Protein AF-A0A2S5LAX0-F1 (afdb_monomer_lite)

pLDDT: mean 88.86, std 13.25, range [39.59, 97.88]

Secondary structure (DSSP, 8-state):
---SHHHHHHHHHHHHHHHHHHHHHHHHHHHS-HHHHHHHHHHHHHHHHHHHHHHTT-S--SHHHHHHHHHHHHHHHHHHTT-

Structure (mmCIF, N/CA/C/O backbone):
data_AF-A0A2S5LAX0-F1
#
_entry.id   AF-A0A2S5LAX0-F1
#
loop_
_atom_site.group_PDB
_atom_site.id
_atom_site.type_symbol
_atom_site.label_atom_id
_atom_site.label_alt_id
_atom_site.label_comp_id
_atom_site.label_asym_id
_atom_site.label_entity_id
_atom_site.label_seq_id
_atom_site.pdbx_PDB_ins_code
_atom_site.Cartn_x
_atom_site.Cartn_y
_atom_site.Cartn_z
_atom_site.occupancy
_atom_site.B_iso_or_equiv
_atom_site.auth_seq_id
_atom_site.auth_comp_id
_atom_site.auth_asym_id
_atom_site.auth_atom_id
_atom_site.pdbx_PDB_model_num
ATOM 1 N N . MET A 1 1 ? 29.758 -1.446 -15.764 1.00 40.41 1 MET A N 1
ATOM 2 C CA . MET A 1 1 ? 28.682 -2.408 -15.450 1.00 40.41 1 MET A CA 1
ATOM 3 C C . MET A 1 1 ? 28.172 -2.069 -14.062 1.00 40.41 1 MET A C 1
ATOM 5 O O . MET A 1 1 ? 28.828 -2.403 -13.089 1.00 40.41 1 MET A O 1
ATOM 9 N N . GLN A 1 2 ? 27.095 -1.301 -13.969 1.00 40.84 2 GLN A N 1
ATOM 10 C CA . GLN A 1 2 ? 26.440 -0.955 -12.706 1.00 40.84 2 GLN A CA 1
ATOM 11 C C . GLN A 1 2 ? 24.926 -1.042 -12.928 1.00 40.84 2 GLN A C 1
ATOM 13 O O . GLN A 1 2 ? 24.492 -0.882 -14.063 1.00 40.84 2 GLN A O 1
ATOM 18 N N . THR A 1 3 ? 24.208 -1.328 -11.835 1.00 39.59 3 THR A N 1
ATOM 19 C CA . THR A 1 3 ? 22.741 -1.399 -11.653 1.00 39.59 3 THR A CA 1
ATOM 20 C C . THR A 1 3 ? 22.003 -2.614 -12.229 1.00 39.59 3 THR A C 1
ATOM 22 O O . THR A 1 3 ? 21.224 -2.484 -13.161 1.00 39.59 3 THR A O 1
ATOM 25 N N . ASN A 1 4 ? 22.180 -3.782 -11.598 1.00 51.78 4 ASN A N 1
ATOM 26 C CA . ASN A 1 4 ? 21.114 -4.804 -11.525 1.00 51.78 4 ASN A CA 1
ATOM 27 C C . ASN A 1 4 ? 20.642 -5.061 -10.077 1.00 51.78 4 ASN A C 1
ATOM 29 O O . ASN A 1 4 ? 19.480 -5.383 -9.872 1.00 51.78 4 ASN A O 1
ATOM 33 N N . LEU A 1 5 ? 21.488 -4.818 -9.063 1.00 49.31 5 LEU A N 1
ATOM 34 C CA . LEU A 1 5 ? 21.145 -5.099 -7.660 1.00 49.31 5 LEU A CA 1
ATOM 35 C C . LEU A 1 5 ? 20.015 -4.234 -7.065 1.00 49.31 5 LEU A C 1
ATOM 37 O O . LEU A 1 5 ? 19.309 -4.720 -6.190 1.00 49.31 5 LEU A O 1
ATOM 41 N N . SER A 1 6 ? 19.814 -2.975 -7.487 1.00 61.66 6 SER A N 1
ATOM 42 C CA . SER A 1 6 ? 18.693 -2.178 -6.942 1.00 61.66 6 SER A CA 1
ATOM 43 C C . SER A 1 6 ? 17.338 -2.617 -7.496 1.00 61.66 6 SER A C 1
ATOM 45 O O . SER A 1 6 ? 16.330 -2.449 -6.824 1.00 61.66 6 SER A O 1
ATOM 47 N N . ASN A 1 7 ? 17.308 -3.198 -8.700 1.00 62.09 7 ASN A N 1
ATOM 48 C CA . ASN A 1 7 ? 16.061 -3.573 -9.362 1.00 62.09 7 ASN A CA 1
ATOM 49 C C . ASN A 1 7 ? 15.512 -4.897 -8.819 1.00 62.09 7 ASN A C 1
ATOM 51 O O . ASN A 1 7 ? 14.320 -4.980 -8.551 1.00 62.09 7 ASN A O 1
ATOM 55 N N . GLU A 1 8 ? 16.375 -5.889 -8.572 1.00 67.31 8 GLU A N 1
ATOM 56 C CA . GLU A 1 8 ? 15.969 -7.155 -7.937 1.00 67.31 8 GLU A CA 1
ATOM 57 C C . GLU A 1 8 ? 15.455 -6.938 -6.503 1.00 67.31 8 GLU A C 1
ATOM 59 O O . GLU A 1 8 ? 14.480 -7.563 -6.087 1.00 67.31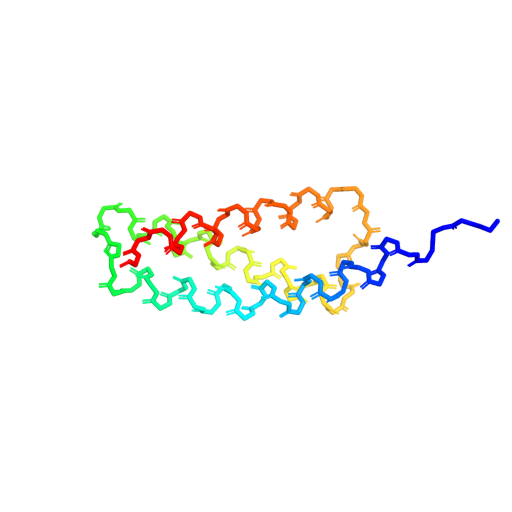 8 GLU A O 1
ATOM 64 N N . ASN A 1 9 ? 16.062 -6.002 -5.761 1.00 79.44 9 ASN A N 1
ATOM 65 C CA . ASN A 1 9 ? 15.599 -5.637 -4.421 1.00 79.44 9 ASN A CA 1
ATOM 66 C C . ASN A 1 9 ? 14.212 -4.980 -4.440 1.00 79.44 9 AS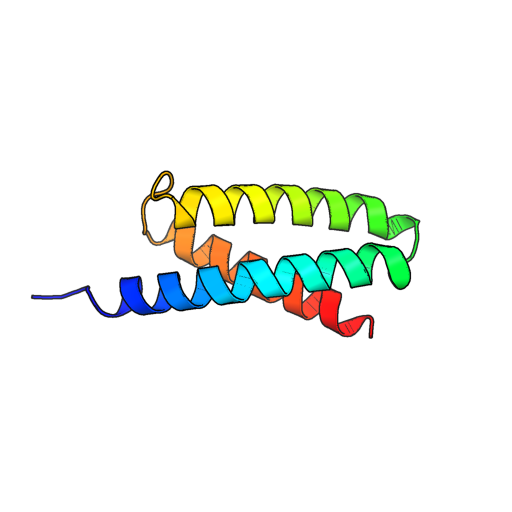N A C 1
ATOM 68 O O . ASN A 1 9 ? 13.403 -5.251 -3.554 1.00 79.44 9 ASN A O 1
ATOM 72 N N . ASN A 1 10 ? 13.921 -4.151 -5.445 1.00 84.06 10 ASN A N 1
ATOM 73 C CA . ASN A 1 10 ? 12.617 -3.507 -5.567 1.00 84.06 10 ASN A CA 1
ATOM 74 C C . ASN A 1 10 ? 11.514 -4.504 -5.942 1.00 84.06 10 ASN A C 1
ATOM 76 O O . ASN A 1 10 ? 10.408 -4.391 -5.429 1.00 84.06 10 ASN A O 1
ATOM 80 N N . ASP A 1 11 ? 11.807 -5.514 -6.760 1.00 86.94 11 ASP A N 1
ATOM 81 C CA . ASP A 1 11 ? 10.812 -6.526 -7.146 1.00 86.94 11 ASP A CA 1
ATOM 82 C C . ASP A 1 11 ? 10.397 -7.408 -5.959 1.00 86.94 11 ASP A C 1
ATOM 84 O O . ASP A 1 11 ? 9.209 -7.678 -5.744 1.00 86.94 11 ASP A O 1
ATOM 88 N N . ALA A 1 12 ? 11.369 -7.798 -5.128 1.00 89.75 12 ALA A N 1
ATOM 89 C CA . ALA A 1 12 ? 11.097 -8.490 -3.871 1.00 89.75 12 ALA A CA 1
ATOM 90 C C . ALA A 1 12 ? 10.320 -7.599 -2.884 1.00 89.75 12 ALA A C 1
ATOM 92 O O . ALA A 1 12 ? 9.401 -8.071 -2.209 1.00 89.75 12 ALA A O 1
ATOM 93 N N . LEU A 1 13 ? 10.661 -6.308 -2.819 1.00 92.69 13 LEU A N 1
ATOM 94 C CA . LEU A 1 13 ? 9.953 -5.335 -1.990 1.00 92.69 13 LEU A CA 1
ATOM 95 C C . LEU A 1 13 ? 8.497 -5.164 -2.438 1.00 92.69 13 LEU A C 1
ATOM 97 O O . LEU A 1 13 ? 7.611 -5.219 -1.596 1.00 92.69 13 LEU A O 1
ATOM 101 N N . VAL A 1 14 ? 8.230 -5.021 -3.736 1.00 94.31 14 VAL A N 1
ATOM 102 C CA . VAL A 1 14 ? 6.871 -4.872 -4.289 1.00 94.31 14 VAL A CA 1
ATOM 103 C C . VAL A 1 14 ? 6.007 -6.076 -3.944 1.00 94.31 14 VAL A C 1
ATOM 105 O O . VAL A 1 14 ? 4.916 -5.904 -3.406 1.00 94.31 14 VAL A O 1
ATOM 108 N N . SER A 1 15 ? 6.527 -7.289 -4.156 1.00 92.88 15 SER A N 1
ATOM 109 C CA . SER A 1 15 ? 5.818 -8.528 -3.803 1.00 92.88 15 SER A CA 1
ATOM 110 C C . SER A 1 15 ? 5.445 -8.564 -2.314 1.00 92.88 15 SER A C 1
ATOM 112 O O . SER A 1 15 ? 4.346 -8.973 -1.944 1.00 92.88 15 SER A O 1
ATOM 114 N N . SER A 1 16 ? 6.354 -8.102 -1.448 1.00 95.81 16 SER A N 1
ATOM 115 C CA . SER A 1 16 ? 6.107 -7.973 -0.008 1.00 95.81 16 SER A CA 1
ATOM 116 C C . SER A 1 16 ? 5.058 -6.899 0.301 1.00 95.81 16 SER A C 1
ATOM 118 O O . SER A 1 16 ? 4.144 -7.133 1.091 1.00 95.81 16 SER A O 1
ATOM 120 N N . LEU A 1 17 ? 5.153 -5.731 -0.338 1.00 97.00 17 LEU A N 1
ATOM 121 C CA . LEU A 1 17 ? 4.247 -4.609 -0.107 1.00 97.00 17 LEU A CA 1
ATOM 122 C C . LEU A 1 17 ? 2.814 -4.913 -0.535 1.00 97.00 17 LEU A C 1
ATOM 124 O O . LEU A 1 17 ? 1.914 -4.498 0.182 1.00 97.00 17 LEU A O 1
ATOM 128 N N . ILE A 1 18 ? 2.589 -5.678 -1.610 1.00 95.81 18 ILE A N 1
ATOM 129 C CA . ILE A 1 18 ? 1.241 -6.120 -2.010 1.00 95.81 18 ILE A CA 1
ATOM 130 C C . ILE A 1 18 ? 0.569 -6.875 -0.854 1.00 95.81 18 ILE A C 1
ATOM 132 O O . ILE A 1 18 ? -0.497 -6.478 -0.390 1.00 95.81 18 ILE A O 1
ATOM 136 N N . GLY A 1 19 ? 1.239 -7.893 -0.303 1.00 95.12 19 GLY A N 1
ATOM 137 C CA . GLY A 1 19 ? 0.690 -8.659 0.821 1.00 95.12 19 GLY A CA 1
ATOM 138 C C . GLY A 1 19 ? 0.526 -7.835 2.105 1.00 95.12 19 GLY A C 1
ATOM 139 O O . GLY A 1 19 ? -0.411 -8.052 2.874 1.00 95.12 19 GLY A O 1
ATOM 140 N N . ARG A 1 20 ? 1.412 -6.861 2.350 1.00 97.50 20 ARG A N 1
ATOM 141 C CA . ARG A 1 20 ? 1.272 -5.938 3.490 1.00 97.50 20 ARG A CA 1
ATOM 142 C C . ARG A 1 20 ? 0.093 -4.986 3.317 1.00 97.50 20 ARG A C 1
ATOM 144 O O . ARG A 1 20 ? -0.580 -4.699 4.301 1.00 97.50 20 ARG A O 1
ATOM 151 N N . LEU A 1 21 ? -0.182 -4.537 2.095 1.00 96.62 21 LEU A N 1
ATOM 152 C CA . LEU A 1 21 ? -1.297 -3.644 1.792 1.00 96.62 21 LEU A CA 1
ATOM 153 C C . LEU A 1 21 ? -2.652 -4.357 1.925 1.00 96.62 21 LEU A C 1
ATOM 155 O O . LEU A 1 21 ? -3.616 -3.763 2.414 1.00 96.62 21 LEU A O 1
ATOM 159 N N . ASP A 1 22 ? -2.713 -5.646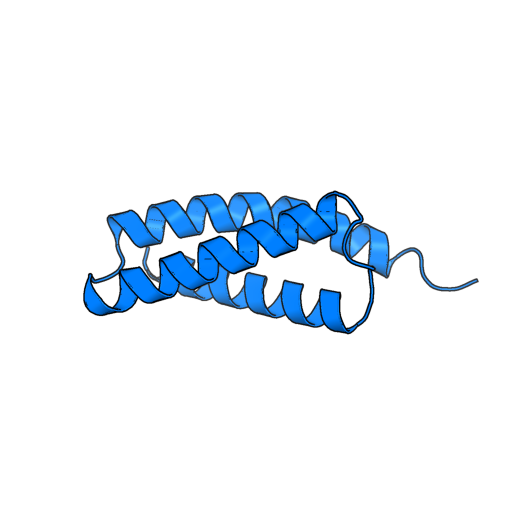 1.578 1.00 95.25 22 ASP A N 1
ATOM 160 C CA . ASP A 1 22 ? -3.885 -6.490 1.839 1.00 95.25 22 ASP A CA 1
ATOM 161 C C . ASP A 1 22 ? -4.173 -6.563 3.347 1.00 95.25 22 ASP A C 1
ATOM 163 O O . ASP A 1 22 ? -5.273 -6.237 3.797 1.00 95.25 22 ASP A O 1
ATOM 167 N N . LYS A 1 23 ? -3.152 -6.877 4.156 1.00 95.38 23 LYS A N 1
ATOM 168 C CA . LYS A 1 23 ? -3.260 -6.885 5.625 1.00 95.38 23 LYS A CA 1
ATOM 169 C C . LYS A 1 23 ? -3.629 -5.505 6.183 1.00 95.38 23 LYS A C 1
ATOM 171 O O . LYS A 1 23 ? -4.448 -5.410 7.095 1.00 95.38 23 LYS A O 1
ATOM 176 N N . ALA A 1 24 ? -3.040 -4.434 5.653 1.00 95.50 24 ALA A N 1
ATOM 177 C CA . ALA A 1 24 ? -3.360 -3.068 6.053 1.00 95.50 24 ALA A CA 1
ATOM 178 C C . ALA A 1 24 ? -4.846 -2.764 5.807 1.00 95.50 24 ALA A C 1
ATOM 180 O O . ALA A 1 24 ? -5.509 -2.198 6.672 1.00 95.50 24 ALA A O 1
ATOM 181 N N . SER A 1 25 ? -5.400 -3.216 4.681 1.00 94.56 25 SER A N 1
ATOM 182 C CA . SER A 1 25 ? -6.824 -3.060 4.365 1.00 94.56 25 SER A CA 1
ATOM 183 C C . SER A 1 25 ? -7.725 -3.761 5.390 1.00 94.56 25 SER A C 1
ATOM 185 O O . SER A 1 25 ? -8.671 -3.149 5.885 1.00 94.56 25 SER A O 1
ATOM 187 N N . GLU A 1 26 ? -7.384 -4.985 5.810 1.00 95.56 26 GLU A N 1
ATOM 188 C CA . GLU A 1 26 ? -8.110 -5.698 6.877 1.00 95.56 26 GLU A CA 1
ATOM 189 C C . GLU A 1 26 ? -8.063 -4.957 8.228 1.00 95.56 26 GLU A C 1
ATOM 191 O O . GLU A 1 26 ? -9.043 -4.932 8.985 1.00 95.56 26 GLU A O 1
ATOM 196 N N . ILE A 1 27 ? -6.928 -4.332 8.554 1.00 96.12 27 ILE A N 1
ATOM 197 C CA . ILE A 1 27 ? -6.773 -3.534 9.778 1.00 96.12 27 ILE A CA 1
ATOM 198 C C . ILE A 1 27 ? -7.598 -2.244 9.692 1.00 96.12 27 ILE A C 1
ATOM 200 O O . ILE A 1 27 ? -8.270 -1.886 10.661 1.00 96.12 27 ILE A O 1
ATOM 204 N N . ILE A 1 28 ? -7.605 -1.571 8.539 1.00 95.88 28 ILE A N 1
ATOM 205 C CA . ILE A 1 28 ? -8.403 -0.357 8.310 1.00 95.88 28 ILE A CA 1
ATOM 206 C C . ILE A 1 28 ? -9.892 -0.641 8.537 1.00 95.88 28 ILE A C 1
ATOM 208 O O . ILE A 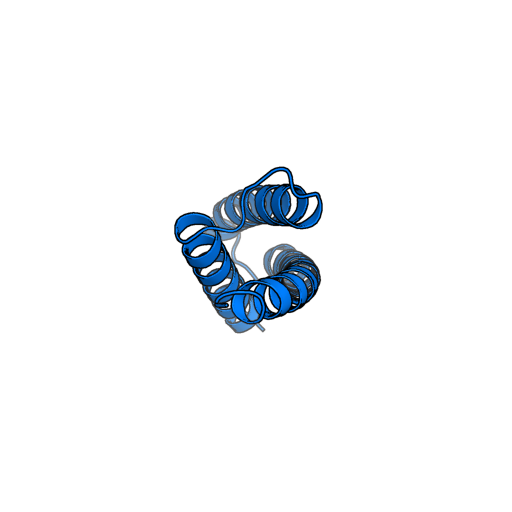1 28 ? -10.559 0.106 9.261 1.00 95.88 28 ILE A O 1
ATOM 212 N N . ASP A 1 29 ? -10.393 -1.759 8.011 1.00 93.88 29 ASP A N 1
ATOM 213 C CA . ASP A 1 29 ? -11.789 -2.168 8.178 1.00 93.88 29 ASP A CA 1
ATOM 214 C C . ASP A 1 29 ? -12.153 -2.479 9.638 1.00 93.88 29 ASP A C 1
ATOM 216 O O . ASP A 1 29 ? -13.269 -2.191 10.090 1.00 93.88 29 ASP A O 1
ATOM 220 N N . SER A 1 30 ? -11.219 -3.065 10.392 1.00 94.00 30 SER A N 1
ATOM 221 C CA . SER A 1 30 ? -11.505 -3.661 11.703 1.00 94.00 30 SER A CA 1
ATOM 222 C C . SER A 1 30 ? -11.084 -2.826 12.916 1.00 94.00 30 SER A C 1
ATOM 224 O O . SER A 1 30 ? -11.674 -2.984 13.988 1.00 94.00 30 SER A O 1
ATOM 226 N N . LYS A 1 31 ? -10.078 -1.954 12.787 1.00 92.69 31 LYS A N 1
ATOM 227 C CA . LYS A 1 31 ? -9.436 -1.246 13.913 1.00 92.69 31 LYS A CA 1
ATOM 228 C C . LYS A 1 31 ? -9.453 0.271 13.786 1.00 92.69 31 LYS A C 1
ATOM 230 O O . LYS A 1 31 ? -9.494 0.955 14.808 1.00 92.69 31 LYS A O 1
ATOM 235 N N . VAL A 1 32 ? -9.427 0.806 12.567 1.00 91.25 32 VAL A N 1
ATOM 236 C CA . VAL A 1 32 ? -9.325 2.255 12.356 1.00 91.25 32 VAL A CA 1
ATOM 237 C C . VAL A 1 32 ? -10.673 2.931 12.616 1.00 91.25 32 VAL A C 1
ATOM 239 O O . VAL A 1 32 ? -11.734 2.464 12.176 1.00 91.25 32 VAL A O 1
ATOM 242 N N . GLN A 1 33 ? -10.622 4.039 13.362 1.00 89.50 33 GLN A N 1
ATOM 243 C CA . GLN A 1 33 ? -11.784 4.870 13.679 1.00 89.50 33 GLN A CA 1
ATOM 244 C C . GLN A 1 33 ? -12.411 5.444 12.402 1.00 89.50 33 GLN A C 1
ATOM 246 O O . GLN A 1 33 ? -11.708 5.767 11.446 1.00 89.50 33 GLN A O 1
ATOM 251 N N . GLU A 1 34 ? -13.736 5.588 12.394 1.00 87.38 34 GLU A N 1
ATOM 252 C CA . GLU A 1 34 ? -14.515 5.936 11.195 1.00 87.38 34 GLU A CA 1
ATOM 253 C C . GLU A 1 34 ? -14.062 7.248 10.530 1.00 87.38 34 GLU A C 1
ATOM 255 O O . GLU A 1 34 ? -13.998 7.322 9.304 1.00 87.38 34 GLU A O 1
ATOM 260 N N . GLU A 1 35 ? -13.654 8.241 11.328 1.00 88.44 35 GLU A N 1
ATOM 261 C CA . GLU A 1 35 ? -13.162 9.541 10.848 1.00 88.44 35 GLU A CA 1
ATOM 262 C C . GLU A 1 35 ? -11.882 9.450 9.999 1.00 88.44 35 GLU A C 1
ATOM 264 O O . GLU A 1 35 ? -11.734 10.214 9.050 1.00 88.44 35 GLU A O 1
ATOM 269 N N . ASN A 1 36 ? -11.007 8.477 10.279 1.00 88.75 36 ASN A N 1
ATOM 270 C CA . ASN A 1 36 ? -9.734 8.287 9.569 1.00 88.75 36 ASN A CA 1
ATOM 271 C C . ASN A 1 36 ? -9.813 7.168 8.515 1.00 88.75 36 ASN A C 1
ATOM 273 O O . ASN A 1 36 ? -8.993 7.095 7.600 1.00 88.75 36 ASN A O 1
ATOM 277 N N . ARG A 1 37 ? -10.822 6.291 8.610 1.00 92.94 37 ARG A N 1
ATOM 278 C CA . ARG A 1 37 ? -10.967 5.105 7.754 1.00 92.94 37 ARG A CA 1
ATOM 279 C C . ARG A 1 37 ? -11.095 5.453 6.273 1.00 92.94 37 ARG A C 1
ATOM 281 O O . ARG A 1 37 ? -10.478 4.808 5.430 1.00 92.94 37 ARG A O 1
ATOM 288 N N . THR A 1 38 ? -11.889 6.475 5.954 1.00 93.00 38 THR A N 1
ATOM 289 C CA . THR A 1 38 ? -12.120 6.889 4.560 1.00 93.00 38 THR A CA 1
ATOM 290 C C . THR A 1 38 ? -10.819 7.333 3.889 1.00 93.00 38 THR A C 1
ATOM 292 O O . THR A 1 38 ? -10.559 6.961 2.746 1.00 93.00 38 THR A O 1
ATOM 295 N N . GLU A 1 39 ? -9.983 8.089 4.606 1.00 94.12 39 GLU A N 1
ATOM 296 C CA . GLU A 1 39 ? -8.693 8.553 4.094 1.00 94.12 39 GLU A CA 1
ATOM 297 C C . GLU A 1 39 ? -7.724 7.387 3.876 1.00 94.12 39 GLU A C 1
ATOM 299 O O . GLU A 1 39 ? -7.145 7.264 2.796 1.00 94.12 39 GLU A O 1
ATOM 304 N N . PHE A 1 40 ? -7.600 6.483 4.850 1.00 95.38 40 PHE A N 1
ATOM 305 C CA . PHE A 1 40 ? -6.712 5.326 4.719 1.00 95.38 40 PHE A CA 1
ATOM 306 C C . PHE A 1 40 ? -7.146 4.358 3.615 1.00 95.38 40 PHE A C 1
ATOM 308 O O . PHE A 1 40 ? -6.288 3.836 2.906 1.00 95.38 40 PHE A O 1
ATOM 315 N N . HIS A 1 41 ? -8.449 4.164 3.384 1.00 94.81 41 HIS A N 1
ATOM 316 C CA . HIS A 1 41 ? -8.901 3.409 2.211 1.00 94.81 41 HIS A CA 1
ATOM 317 C C . HIS A 1 41 ? -8.526 4.091 0.899 1.00 94.81 41 HIS A C 1
ATOM 319 O O . HIS A 1 41 ? -8.064 3.416 -0.019 1.00 94.81 41 HIS A O 1
ATOM 325 N N . ALA A 1 42 ? -8.712 5.409 0.792 1.00 94.12 42 ALA A N 1
ATOM 326 C CA . ALA A 1 42 ? -8.356 6.136 -0.422 1.00 94.12 42 ALA A CA 1
ATOM 327 C C . ALA A 1 42 ? -6.856 6.000 -0.730 1.00 94.12 42 ALA A C 1
ATOM 329 O O . ALA A 1 42 ? -6.491 5.717 -1.871 1.00 94.12 42 ALA A O 1
ATOM 330 N N . GLN A 1 43 ? -5.998 6.125 0.288 1.00 96.25 43 GLN A N 1
ATOM 331 C CA . GLN A 1 43 ? -4.557 5.903 0.150 1.00 96.25 43 GLN A CA 1
ATOM 332 C C . GLN A 1 43 ? -4.237 4.452 -0.240 1.00 96.25 43 GLN A C 1
ATOM 334 O O . GLN A 1 43 ? -3.498 4.237 -1.198 1.00 96.25 43 GLN A O 1
ATOM 339 N N . SER A 1 44 ? -4.850 3.463 0.423 1.00 95.88 44 SER A N 1
ATOM 340 C CA . SER A 1 44 ? -4.653 2.039 0.111 1.00 95.88 44 SER A CA 1
ATOM 341 C C . SER A 1 44 ? -5.009 1.716 -1.349 1.00 95.88 44 SER A C 1
ATOM 343 O O . SER A 1 44 ? -4.233 1.067 -2.044 1.00 95.88 44 SER A O 1
ATOM 345 N N . ILE A 1 45 ? -6.111 2.258 -1.884 1.00 95.75 45 ILE A N 1
ATOM 346 C CA . ILE A 1 45 ? -6.490 2.078 -3.299 1.00 95.75 45 ILE A CA 1
ATOM 347 C C . ILE A 1 45 ? -5.428 2.652 -4.247 1.00 95.75 45 ILE A C 1
ATOM 349 O O . ILE A 1 45 ? -5.057 2.005 -5.228 1.00 95.75 45 ILE A O 1
ATOM 353 N N . VAL A 1 46 ? -4.936 3.861 -3.967 1.00 96.88 46 VAL A N 1
ATOM 354 C CA . VAL A 1 46 ? -3.909 4.515 -4.794 1.00 96.88 46 VAL A CA 1
ATOM 355 C C . VAL A 1 46 ? -2.603 3.719 -4.770 1.00 96.88 46 VAL A C 1
ATOM 357 O O . VAL A 1 46 ? -1.998 3.495 -5.819 1.00 96.88 46 VAL A O 1
ATOM 360 N N . TYR A 1 47 ? -2.187 3.245 -3.598 1.00 97.50 47 TYR A N 1
ATOM 361 C CA . TYR A 1 47 ? -0.975 2.445 -3.448 1.00 97.50 47 TYR A CA 1
ATOM 362 C C . TYR A 1 47 ? -1.096 1.067 -4.102 1.00 97.50 47 TYR A C 1
ATOM 364 O O . TYR A 1 47 ? -0.150 0.631 -4.756 1.00 97.50 47 TYR A O 1
ATOM 372 N N . ALA A 1 48 ? -2.260 0.419 -4.022 1.00 96.06 48 ALA A N 1
ATOM 373 C CA . ALA A 1 48 ? -2.518 -0.848 -4.702 1.00 96.06 48 ALA A CA 1
ATOM 374 C C . ALA A 1 48 ? -2.389 -0.704 -6.227 1.00 96.06 48 ALA A C 1
ATOM 376 O O . ALA A 1 48 ? -1.740 -1.524 -6.877 1.00 96.06 48 ALA A O 1
ATOM 377 N N . ALA A 1 49 ? -2.959 0.367 -6.792 1.00 96.19 49 ALA A N 1
ATOM 378 C CA . ALA A 1 49 ? -2.844 0.663 -8.218 1.00 96.19 49 ALA A CA 1
ATOM 379 C C . ALA A 1 49 ? -1.381 0.887 -8.631 1.00 96.19 49 ALA A C 1
ATOM 381 O O . ALA A 1 49 ? -0.920 0.284 -9.598 1.00 96.19 49 ALA A O 1
ATOM 382 N N . PHE A 1 50 ? -0.628 1.678 -7.856 1.00 96.19 50 PHE A N 1
ATOM 383 C CA . PHE A 1 50 ? 0.794 1.905 -8.115 1.00 96.19 50 PHE A CA 1
ATOM 384 C C . PHE A 1 50 ? 1.609 0.605 -8.091 1.00 96.19 50 PHE A C 1
ATOM 386 O O . PHE A 1 50 ? 2.394 0.365 -9.005 1.00 96.19 50 PHE A O 1
ATOM 393 N N . LEU A 1 51 ? 1.434 -0.241 -7.067 1.00 95.69 51 LEU A N 1
ATOM 394 C CA . LEU A 1 51 ? 2.164 -1.509 -6.962 1.00 95.69 51 LEU A CA 1
ATOM 395 C C . LEU A 1 51 ? 1.836 -2.442 -8.130 1.00 95.69 51 LEU A C 1
ATOM 397 O O . LEU A 1 51 ? 2.745 -3.069 -8.668 1.00 95.69 51 LEU A O 1
ATOM 401 N N . SER A 1 52 ? 0.570 -2.490 -8.552 1.00 95.31 52 SER A N 1
ATOM 402 C CA . SER A 1 52 ? 0.149 -3.288 -9.705 1.00 95.31 52 SER A CA 1
ATOM 403 C C . SER A 1 52 ? 0.790 -2.793 -11.004 1.00 95.31 52 SER A C 1
ATOM 405 O O . SER A 1 52 ? 1.347 -3.587 -11.763 1.00 95.31 52 SER A O 1
ATOM 407 N N . ASP A 1 53 ? 0.783 -1.483 -11.248 1.00 95.44 53 ASP A N 1
ATOM 408 C CA . ASP A 1 53 ? 1.423 -0.895 -12.426 1.00 95.44 53 ASP A CA 1
ATOM 409 C C . ASP A 1 53 ? 2.951 -1.086 -12.401 1.00 95.44 53 ASP A C 1
ATOM 411 O O . ASP A 1 53 ? 3.568 -1.347 -13.437 1.00 95.44 53 ASP A O 1
ATOM 415 N N . TYR A 1 54 ? 3.578 -1.011 -11.223 1.00 93.25 54 TYR A N 1
ATOM 416 C CA . TYR A 1 54 ? 5.006 -1.285 -11.050 1.00 93.25 54 TYR A CA 1
ATOM 417 C C . TYR A 1 54 ? 5.349 -2.753 -11.336 1.00 93.25 54 TYR A C 1
ATOM 419 O O . TYR A 1 54 ? 6.272 -3.032 -12.102 1.00 93.25 54 TYR A O 1
ATOM 427 N N . GLU A 1 55 ? 4.600 -3.695 -10.753 1.00 93.06 55 GLU A N 1
ATOM 428 C CA . GLU A 1 55 ? 4.796 -5.141 -10.926 1.00 93.06 55 GLU A CA 1
ATOM 429 C C . GLU A 1 55 ? 4.664 -5.556 -12.397 1.00 93.06 55 GLU A C 1
ATOM 431 O O . GLU A 1 55 ? 5.465 -6.340 -12.908 1.00 93.06 55 GLU A O 1
ATOM 436 N N . ASN A 1 56 ? 3.705 -4.965 -13.110 1.00 92.62 56 ASN A N 1
ATOM 437 C CA . ASN A 1 56 ? 3.477 -5.230 -14.529 1.00 92.62 56 ASN A CA 1
ATOM 438 C C . ASN A 1 56 ? 4.426 -4.459 -15.468 1.00 92.62 56 ASN A C 1
ATOM 440 O O . ASN A 1 56 ? 4.310 -4.575 -16.689 1.00 92.62 56 ASN A O 1
ATOM 444 N N . GLY A 1 57 ? 5.367 -3.676 -14.928 1.00 90.25 57 GLY A N 1
ATOM 445 C CA . GLY A 1 57 ? 6.335 -2.902 -15.708 1.00 90.25 57 GLY A CA 1
ATOM 446 C C . GLY A 1 57 ? 5.729 -1.728 -16.484 1.00 90.25 57 GLY A C 1
ATOM 447 O O . GLY A 1 57 ? 6.346 -1.248 -17.433 1.00 90.25 57 GLY A O 1
ATOM 448 N N . VAL A 1 58 ? 4.531 -1.274 -16.100 1.00 93.88 58 VAL A N 1
ATOM 449 C CA . VAL A 1 58 ? 3.889 -0.061 -16.634 1.00 93.88 58 VAL A CA 1
ATOM 450 C C . VAL A 1 58 ? 4.622 1.182 -16.128 1.00 93.88 58 VAL A C 1
ATOM 452 O O . VAL A 1 58 ? 4.827 2.132 -16.884 1.00 93.88 58 VAL A O 1
ATOM 455 N N . ILE A 1 59 ? 5.052 1.165 -14.864 1.00 89.38 59 ILE A N 1
ATOM 456 C CA . ILE A 1 59 ? 5.859 2.225 -14.254 1.00 89.38 59 ILE A CA 1
ATOM 457 C C . ILE A 1 59 ? 7.344 1.880 -14.373 1.00 89.38 59 ILE A C 1
ATOM 459 O O . ILE A 1 59 ? 7.781 0.775 -14.048 1.00 89.38 59 ILE A O 1
ATOM 463 N N . GLU A 1 60 ? 8.141 2.850 -14.824 1.00 85.38 60 GLU A N 1
ATOM 464 C CA . GLU A 1 60 ? 9.589 2.691 -14.913 1.00 85.38 60 GLU A CA 1
ATOM 465 C C . GLU A 1 60 ? 10.243 2.621 -13.529 1.00 85.38 60 GLU A C 1
ATOM 467 O O . GLU A 1 60 ? 9.966 3.422 -12.634 1.00 85.38 60 GLU A O 1
ATOM 472 N N . LYS A 1 61 ? 11.199 1.699 -13.384 1.00 83.88 61 LYS A N 1
ATOM 473 C CA . LYS A 1 61 ? 11.998 1.533 -12.165 1.00 83.88 61 LYS A CA 1
ATOM 474 C C . LYS A 1 61 ? 13.047 2.641 -12.075 1.00 83.88 61 LYS A C 1
ATOM 476 O O . LYS A 1 61 ? 14.164 2.508 -12.572 1.00 83.88 61 LYS A O 1
ATOM 481 N N . ASN A 1 62 ? 12.667 3.752 -11.461 1.00 84.12 62 ASN A N 1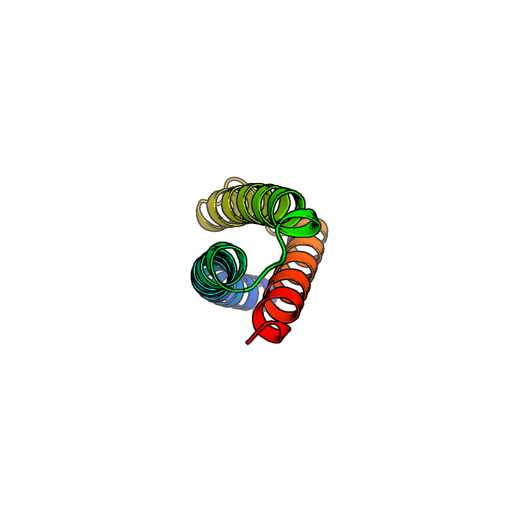
ATOM 482 C CA . ASN A 1 62 ? 13.493 4.945 -11.303 1.00 84.12 62 ASN A CA 1
ATOM 483 C C . ASN A 1 62 ? 13.474 5.475 -9.853 1.00 84.12 62 ASN A C 1
ATOM 485 O O . ASN A 1 62 ? 12.914 4.855 -8.942 1.00 84.12 62 ASN A O 1
ATOM 489 N N . LYS A 1 63 ? 14.125 6.620 -9.624 1.00 81.31 63 LYS A N 1
ATOM 490 C CA . LYS A 1 63 ? 14.209 7.239 -8.295 1.00 81.31 63 LYS A CA 1
ATOM 491 C C . LYS A 1 63 ? 12.823 7.564 -7.724 1.00 81.31 63 LYS A C 1
ATOM 493 O O . LYS A 1 63 ? 12.565 7.208 -6.580 1.00 81.31 63 LYS A O 1
ATOM 498 N N . ASP A 1 64 ? 11.936 8.140 -8.528 1.00 86.94 64 ASP A N 1
ATOM 499 C CA . ASP A 1 64 ? 10.587 8.530 -8.100 1.00 86.94 64 ASP A CA 1
ATOM 500 C C . ASP A 1 64 ? 9.780 7.300 -7.669 1.00 86.94 64 ASP A C 1
ATOM 502 O O . ASP A 1 64 ? 9.161 7.284 -6.608 1.00 86.94 64 ASP A O 1
ATOM 506 N N . SER A 1 65 ? 9.871 6.211 -8.438 1.00 88.00 65 SER A N 1
ATOM 507 C CA . SER A 1 65 ? 9.223 4.950 -8.076 1.00 88.00 65 SER A CA 1
ATOM 508 C C . SER A 1 65 ? 9.767 4.361 -6.766 1.00 88.00 65 SER A C 1
ATOM 510 O O . SER A 1 65 ? 9.010 3.788 -5.992 1.00 88.00 65 SER A O 1
ATOM 512 N N . THR A 1 66 ? 11.059 4.555 -6.471 1.00 89.12 66 THR A N 1
ATOM 513 C CA . THR A 1 66 ? 11.673 4.105 -5.210 1.00 89.12 66 THR A CA 1
ATOM 514 C C . THR A 1 66 ? 11.173 4.933 -4.026 1.00 89.12 66 THR A C 1
ATOM 516 O O . THR A 1 66 ? 10.893 4.375 -2.970 1.00 89.12 66 THR A O 1
ATOM 519 N N . GLU A 1 67 ? 11.01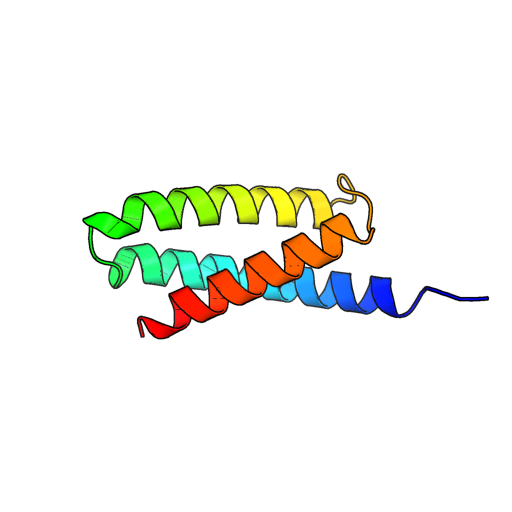6 6.248 -4.198 1.00 91.50 67 GLU A N 1
ATOM 520 C CA . GLU A 1 67 ? 10.441 7.125 -3.170 1.00 91.50 67 GLU A CA 1
ATOM 521 C C . GLU A 1 67 ? 8.985 6.745 -2.858 1.00 91.50 67 GLU A C 1
ATOM 523 O O . GLU A 1 67 ? 8.608 6.684 -1.689 1.00 91.50 67 GLU A O 1
ATOM 528 N N . ILE A 1 68 ? 8.190 6.391 -3.874 1.00 94.25 68 ILE A N 1
ATOM 529 C CA . ILE A 1 68 ? 6.813 5.919 -3.670 1.00 94.25 68 ILE A CA 1
ATOM 530 C C . ILE A 1 68 ? 6.786 4.579 -2.920 1.00 94.25 68 ILE A C 1
ATOM 532 O O . ILE A 1 68 ? 6.000 4.431 -1.988 1.00 94.25 68 ILE A O 1
ATOM 536 N N . LEU A 1 69 ? 7.661 3.621 -3.248 1.00 94.69 69 LEU A N 1
ATOM 537 C CA . LEU A 1 69 ? 7.748 2.357 -2.499 1.00 94.69 69 LEU A CA 1
ATOM 538 C C . LEU A 1 69 ? 8.075 2.582 -1.011 1.00 94.69 69 LEU A C 1
ATOM 540 O O . LEU A 1 69 ? 7.534 1.880 -0.154 1.00 94.69 69 LEU A O 1
ATOM 544 N N . SER A 1 70 ? 8.902 3.582 -0.684 1.00 94.94 70 SER A N 1
ATOM 545 C CA . SER A 1 70 ? 9.157 3.979 0.708 1.00 94.94 70 SER A CA 1
ATOM 546 C C . SER A 1 70 ? 7.906 4.544 1.389 1.00 94.94 70 SER A C 1
ATOM 548 O O . SER A 1 70 ? 7.589 4.122 2.496 1.00 94.94 70 SER A O 1
ATOM 550 N N . LEU A 1 71 ? 7.140 5.416 0.721 1.00 96.75 71 LEU A N 1
ATOM 551 C CA . LEU A 1 71 ? 5.882 5.953 1.269 1.00 96.75 71 LEU A CA 1
ATOM 552 C C . LEU A 1 71 ? 4.849 4.852 1.542 1.00 96.75 71 LEU A C 1
ATOM 554 O O . LEU A 1 71 ? 4.168 4.869 2.564 1.00 96.75 71 LEU A O 1
ATOM 558 N N . ILE A 1 72 ? 4.754 3.868 0.646 1.00 97.88 72 ILE A N 1
ATOM 559 C CA . ILE A 1 72 ? 3.875 2.707 0.832 1.00 97.88 72 ILE A CA 1
ATOM 560 C C . ILE A 1 72 ? 4.348 1.867 2.024 1.00 97.88 72 ILE A C 1
ATOM 562 O O . ILE A 1 72 ? 3.531 1.384 2.805 1.00 97.88 72 ILE A O 1
ATOM 566 N N . THR A 1 73 ? 5.664 1.714 2.189 1.00 97.19 73 THR A N 1
ATOM 567 C CA . THR A 1 73 ? 6.251 1.016 3.341 1.00 97.19 73 THR A CA 1
ATOM 568 C C . THR A 1 73 ? 5.852 1.696 4.651 1.00 97.19 73 THR A C 1
ATOM 570 O O . THR A 1 73 ? 5.327 1.020 5.534 1.00 97.19 73 THR A O 1
ATOM 573 N N . GLU A 1 74 ? 6.033 3.016 4.749 1.00 97.62 74 GLU A N 1
ATOM 574 C CA . GLU A 1 74 ? 5.660 3.819 5.922 1.00 97.62 74 GLU A CA 1
ATOM 575 C C . GLU A 1 74 ? 4.154 3.751 6.207 1.00 97.62 74 GLU A C 1
ATOM 577 O O . GLU A 1 74 ? 3.744 3.596 7.355 1.00 97.62 74 GLU A O 1
ATOM 582 N N . PHE A 1 75 ? 3.318 3.801 5.166 1.00 97.62 75 PHE A N 1
ATOM 583 C CA . PHE A 1 75 ? 1.871 3.640 5.309 1.00 97.62 75 PHE A CA 1
ATOM 584 C C . PHE A 1 75 ? 1.501 2.278 5.905 1.00 97.62 75 PHE A C 1
ATOM 586 O O . PHE A 1 75 ? 0.715 2.214 6.849 1.00 97.62 75 PHE A O 1
ATOM 593 N N . CYS A 1 76 ? 2.076 1.189 5.387 1.00 96.94 76 CYS A N 1
ATOM 594 C CA . CYS A 1 76 ? 1.838 -0.142 5.936 1.00 96.94 76 CYS A CA 1
ATOM 595 C C . CYS A 1 76 ? 2.274 -0.221 7.405 1.00 96.94 76 CYS A C 1
ATOM 597 O O . CYS A 1 76 ? 1.539 -0.767 8.217 1.00 96.94 76 CYS A O 1
ATOM 599 N N . GLU A 1 77 ? 3.431 0.343 7.766 1.00 96.31 77 GLU A N 1
ATOM 600 C CA . GLU A 1 77 ? 3.900 0.379 9.160 1.00 96.31 77 GLU A CA 1
ATOM 601 C C . GLU A 1 77 ? 2.926 1.137 10.066 1.00 96.31 77 GLU A C 1
ATOM 603 O O . GLU A 1 77 ? 2.491 0.589 11.076 1.00 96.31 77 GLU A O 1
ATOM 608 N N . LEU A 1 78 ? 2.500 2.334 9.654 1.00 95.06 78 LEU A N 1
ATOM 609 C CA . LEU A 1 78 ? 1.521 3.140 10.382 1.00 95.06 78 LEU A CA 1
ATOM 610 C C . LEU A 1 78 ? 0.207 2.383 10.608 1.00 95.06 78 LEU A C 1
ATOM 612 O O . LEU A 1 78 ? -0.352 2.422 11.701 1.00 95.06 78 LEU A O 1
ATOM 616 N N . VAL A 1 79 ? -0.310 1.700 9.584 1.00 95.38 79 VAL A N 1
ATOM 617 C CA . VAL A 1 79 ? -1.558 0.934 9.708 1.00 95.38 79 VAL A CA 1
ATOM 618 C C . VAL A 1 79 ? -1.366 -0.301 10.596 1.00 95.38 79 VAL A C 1
ATOM 620 O O . VAL A 1 79 ? -2.252 -0.650 11.373 1.00 95.38 79 VAL A O 1
ATOM 623 N N . GLU A 1 80 ? -0.212 -0.960 10.530 1.00 92.75 80 GLU A N 1
ATOM 624 C CA . GLU A 1 80 ? 0.096 -2.122 11.367 1.00 92.75 80 GLU A CA 1
ATOM 625 C C . GLU A 1 80 ? 0.206 -1.778 12.868 1.00 92.75 80 GLU A C 1
ATOM 627 O O . GLU A 1 80 ? -0.061 -2.647 13.697 1.00 92.75 80 GLU A O 1
ATOM 632 N N . GLU A 1 81 ? 0.500 -0.524 13.234 1.00 92.75 81 GLU A N 1
ATOM 633 C CA . GLU A 1 81 ? 0.516 -0.041 14.629 1.00 92.75 81 GLU A CA 1
ATOM 634 C C . GLU A 1 81 ? -0.873 0.020 15.297 1.00 92.75 81 GLU A C 1
ATOM 636 O O . GLU A 1 81 ? -0.965 0.163 16.517 1.00 92.75 81 GLU A O 1
ATOM 641 N N . PHE A 1 82 ? -1.970 -0.116 14.542 1.00 86.38 82 PHE A N 1
ATOM 642 C CA . PHE A 1 82 ? -3.330 -0.159 15.104 1.00 86.38 82 PHE A CA 1
ATOM 643 C C . PHE A 1 82 ? -3.712 -1.527 15.718 1.00 86.38 82 PHE A C 1
ATOM 645 O O . PHE A 1 82 ? -4.841 -1.685 16.202 1.00 86.38 82 PHE A O 1
ATOM 652 N N . VAL A 1 83 ? -2.814 -2.520 15.673 1.00 79.75 83 VAL A N 1
ATOM 653 C CA . VAL A 1 83 ? -2.996 -3.889 16.206 1.00 79.75 83 VAL A CA 1
ATOM 654 C C . VAL A 1 83 ? -2.511 -3.998 17.647 1.00 79.75 83 VAL A C 1
ATOM 656 O O . VAL A 1 83 ? -3.300 -4.532 18.463 1.00 79.75 83 VAL A O 1
#

Radius of gyration: 13.77 Å; chains: 1; bounding box: 43×18×33 Å

Foldseek 3Di:
DDDPVVVVVVLVLLVVLLVLLVVLLVLLVPQNDPVCSVVLVVVSVVLNVLSVCVNVVVDDPDPVSVVSSVVSVVSSVVSVVSD

Sequence (83 aa):
MQTNLSNENNDALVSSLIGRLDKASEIIDSKVQEENRTEFHAQSIVYAAFLSDYENGVIEKNKDSTEILSLITEFCELVEEFV